Protein AF-A0A256WHV0-F1 (afdb_monomer_lite)

Radius of gyration: 21.37 Å; chains: 1; bounding box: 49×53×64 Å

Secondary structure (DSSP, 8-state):
-PPPP--EEEEEEESSSEEEHHHHHHHHHHHHTTSEEEEEEEEE------PPPHHHHHHHHSSTHHHHHHHHHHT---GGG-EEEHHHHSTTSEEEEE--PPPSTTSTT---------

Sequence (118 aa):
MTKAPTILRYGIMTNGLVISKWQHQCIQLLEDSGIAKLVIIINKEDQSTSQPSTLKKAQNYFNKNGIYKIASRFLYTIPALENLKVAQCLPAIKIRHCDTQKKGKYSEHYQRRGFKNS

Foldseek 3Di:
DDDPQDAAEDEAEEADQKDFQLVLVVQVVSVVVRRYDYAEYEYEDPPDPPDPPPVVVVVVLPPPCNVVVVCCVPVNPDNRRDMDGNCVSPVPHYYHYDHDADDDPRGPPPDPPDDPPD

pLDDT: mean 77.16, std 14.36, range [43.59, 94.38]

Structure (mmCIF, N/CA/C/O backbone):
data_AF-A0A256WHV0-F1
#
_entry.id   AF-A0A256WHV0-F1
#
loop_
_atom_site.group_PDB
_atom_site.id
_atom_site.type_symbol
_atom_site.label_atom_id
_atom_site.label_alt_id
_atom_site.label_comp_id
_atom_site.label_asym_id
_atom_site.label_entity_id
_atom_site.label_seq_id
_atom_site.pdbx_PDB_ins_code
_atom_site.Cartn_x
_atom_site.Cartn_y
_atom_site.Cartn_z
_atom_site.occupancy
_atom_site.B_iso_or_equiv
_atom_site.auth_seq_id
_atom_site.auth_comp_id
_atom_site.auth_asym_id
_atom_site.auth_atom_id
_atom_site.pdbx_PDB_model_num
ATOM 1 N N . MET A 1 1 ? -31.341 -7.415 22.959 1.00 47.97 1 MET A N 1
ATOM 2 C CA . MET A 1 1 ? -30.066 -8.035 22.537 1.00 47.97 1 MET A CA 1
ATOM 3 C C . MET A 1 1 ? -29.526 -7.258 21.348 1.00 47.97 1 MET A C 1
ATOM 5 O O . MET A 1 1 ? -30.048 -7.398 20.250 1.00 47.97 1 MET A O 1
ATOM 9 N N . THR A 1 2 ? -28.556 -6.374 21.562 1.00 59.03 2 THR A N 1
ATOM 10 C CA . THR A 1 2 ? -27.878 -5.652 20.480 1.00 59.03 2 THR A CA 1
ATOM 11 C C . THR A 1 2 ? -26.882 -6.600 19.817 1.00 59.03 2 THR A C 1
ATOM 13 O O . THR A 1 2 ? -25.994 -7.149 20.464 1.00 59.03 2 THR A O 1
ATOM 16 N N . LYS A 1 3 ? -27.083 -6.871 18.525 1.00 67.44 3 LYS A N 1
ATOM 17 C CA . LYS A 1 3 ? -26.184 -7.705 17.721 1.00 67.44 3 LYS A CA 1
ATOM 18 C C . LYS A 1 3 ? -24.818 -7.012 17.681 1.00 67.44 3 LYS A C 1
ATOM 20 O O . LYS A 1 3 ? -24.764 -5.820 17.385 1.00 67.44 3 LYS A O 1
ATOM 25 N N . ALA A 1 4 ? -23.741 -7.730 17.998 1.00 70.50 4 ALA A N 1
ATOM 26 C CA . ALA A 1 4 ? -22.396 -7.172 17.901 1.00 70.50 4 ALA A CA 1
ATOM 27 C C . ALA A 1 4 ? -22.142 -6.652 16.469 1.00 70.50 4 ALA A C 1
ATOM 29 O O . ALA A 1 4 ? -22.599 -7.287 15.507 1.00 70.50 4 ALA A O 1
ATOM 30 N N . PRO A 1 5 ? -21.444 -5.513 16.306 1.00 74.25 5 PRO A N 1
ATOM 31 C CA . PRO A 1 5 ? -21.154 -4.970 14.987 1.00 74.25 5 PRO A CA 1
ATOM 32 C C . PRO A 1 5 ? -20.346 -5.987 14.173 1.00 74.25 5 PRO A C 1
ATOM 34 O O . PRO A 1 5 ? -19.358 -6.552 14.643 1.00 74.25 5 PRO A O 1
ATOM 37 N N . THR A 1 6 ? -20.803 -6.267 12.952 1.00 84.88 6 THR A N 1
ATOM 38 C CA . THR A 1 6 ? -20.126 -7.211 12.057 1.00 84.88 6 THR A CA 1
ATOM 39 C C . THR A 1 6 ? -18.935 -6.508 11.417 1.00 84.88 6 THR A C 1
ATOM 41 O O . THR A 1 6 ? -19.118 -5.644 10.566 1.00 84.88 6 THR A O 1
ATOM 44 N N . ILE A 1 7 ? -17.721 -6.874 11.831 1.00 90.19 7 ILE A N 1
ATOM 45 C CA . ILE A 1 7 ? -16.485 -6.326 11.261 1.00 90.19 7 ILE A CA 1
ATOM 46 C C . ILE A 1 7 ? -16.242 -6.956 9.886 1.00 90.19 7 ILE A C 1
ATOM 48 O O . ILE A 1 7 ? -16.124 -8.180 9.763 1.00 90.19 7 ILE A O 1
ATOM 52 N N . LEU A 1 8 ? -16.132 -6.121 8.855 1.00 92.44 8 LEU A N 1
ATOM 53 C CA . LEU A 1 8 ? -15.786 -6.541 7.502 1.00 92.44 8 LEU A CA 1
ATOM 54 C C . LEU A 1 8 ? -14.313 -6.937 7.439 1.00 92.44 8 LEU A C 1
ATOM 56 O O . LEU A 1 8 ? -13.435 -6.243 7.941 1.00 92.44 8 LEU A O 1
ATOM 60 N N . ARG A 1 9 ? -14.022 -8.063 6.793 1.00 92.56 9 ARG A N 1
ATOM 61 C CA . ARG A 1 9 ? -12.652 -8.541 6.585 1.00 92.56 9 ARG A CA 1
ATOM 62 C C . ARG A 1 9 ? -12.313 -8.447 5.116 1.00 92.56 9 ARG A C 1
ATOM 64 O O . ARG A 1 9 ? -13.066 -8.955 4.288 1.00 92.56 9 ARG A O 1
ATOM 71 N N . TYR A 1 10 ? -11.181 -7.838 4.799 1.00 92.94 10 TYR A N 1
ATOM 72 C CA . TYR A 1 10 ? -10.757 -7.664 3.416 1.00 92.94 10 TYR A CA 1
ATOM 73 C C . TYR A 1 10 ? -9.291 -8.034 3.210 1.00 92.94 10 TYR A C 1
ATOM 75 O O . TYR A 1 10 ? -8.506 -8.176 4.153 1.00 92.94 10 TYR A O 1
ATOM 83 N N . GLY A 1 11 ? -8.948 -8.239 1.943 1.00 92.38 11 GLY A N 1
ATOM 84 C CA . GLY A 1 11 ? -7.589 -8.471 1.488 1.00 92.38 11 GLY A CA 1
ATOM 85 C C . GLY A 1 11 ? -7.264 -7.570 0.308 1.00 92.38 11 GLY A C 1
ATOM 86 O O . GLY A 1 11 ? -8.157 -7.169 -0.437 1.00 92.38 11 GLY A O 1
ATOM 87 N N . ILE A 1 12 ? -5.985 -7.249 0.146 1.00 91.56 12 ILE A N 1
ATOM 88 C CA . ILE A 1 12 ? -5.497 -6.403 -0.947 1.00 91.56 12 ILE A CA 1
ATOM 89 C C . ILE A 1 12 ? -4.619 -7.248 -1.852 1.00 91.56 12 ILE A C 1
ATOM 91 O O . ILE A 1 12 ? -3.748 -7.968 -1.373 1.00 91.56 12 ILE A O 1
ATOM 95 N N . MET A 1 13 ? -4.830 -7.146 -3.160 1.00 89.69 13 MET A N 1
ATOM 96 C CA . MET A 1 13 ? -3.935 -7.738 -4.145 1.00 89.69 13 MET A CA 1
ATOM 97 C C . MET A 1 13 ? -2.960 -6.673 -4.648 1.00 89.69 13 MET A C 1
ATOM 99 O O . MET A 1 13 ? -3.391 -5.615 -5.108 1.00 89.69 13 MET A O 1
ATOM 103 N N . THR A 1 14 ? -1.661 -6.943 -4.564 1.00 86.88 14 THR A N 1
ATOM 104 C CA . THR A 1 14 ? -0.600 -6.029 -5.001 1.00 86.88 14 THR A CA 1
ATOM 105 C C . THR A 1 14 ? 0.306 -6.690 -6.034 1.00 86.88 14 THR A C 1
ATOM 107 O O . THR A 1 14 ? 0.502 -7.904 -6.035 1.00 86.88 14 THR A O 1
ATOM 110 N N . ASN A 1 15 ? 0.870 -5.872 -6.923 1.00 83.56 15 ASN A N 1
ATOM 111 C CA . ASN A 1 15 ? 1.922 -6.278 -7.855 1.00 83.56 15 ASN A CA 1
ATOM 112 C C . ASN A 1 15 ? 3.250 -5.727 -7.327 1.00 83.56 15 ASN A C 1
ATOM 114 O O . ASN A 1 15 ? 3.698 -4.657 -7.739 1.00 83.56 15 ASN A O 1
ATOM 118 N N . GLY A 1 16 ? 3.810 -6.401 -6.328 1.00 83.00 16 GLY A N 1
ATOM 119 C CA . GLY A 1 16 ? 4.978 -5.959 -5.575 1.00 83.00 16 GLY A CA 1
ATOM 120 C C . GLY A 1 16 ? 4.664 -5.585 -4.123 1.00 83.00 16 GLY A C 1
ATOM 121 O O . GLY A 1 16 ? 3.516 -5.426 -3.707 1.00 83.00 16 GLY A O 1
ATOM 122 N N . LEU A 1 17 ? 5.731 -5.421 -3.338 1.00 87.00 17 LEU A N 1
ATOM 123 C CA . LEU A 1 17 ? 5.686 -5.082 -1.907 1.00 87.00 17 LEU A CA 1
ATOM 124 C C . LEU A 1 17 ? 5.748 -3.567 -1.652 1.00 87.00 17 LEU A C 1
ATOM 126 O O . LEU A 1 17 ? 6.296 -3.107 -0.646 1.00 87.00 17 LEU A O 1
ATOM 130 N N . VAL A 1 18 ? 5.210 -2.790 -2.589 1.00 89.25 18 VAL A N 1
ATOM 131 C CA . VAL A 1 18 ? 5.221 -1.328 -2.573 1.00 89.25 18 VAL A CA 1
ATOM 132 C C . VAL A 1 18 ? 3.798 -0.831 -2.790 1.00 89.25 18 VAL A C 1
ATOM 134 O O . VAL A 1 18 ? 3.113 -1.301 -3.696 1.00 89.25 18 VAL A O 1
ATOM 137 N N . ILE A 1 19 ? 3.365 0.118 -1.965 1.00 91.62 19 ILE A N 1
ATOM 138 C CA . ILE A 1 19 ? 2.068 0.795 -2.077 1.00 91.62 19 ILE A CA 1
ATOM 139 C C . ILE A 1 19 ? 2.284 2.305 -2.090 1.00 91.62 19 ILE A C 1
ATOM 141 O O . ILE A 1 19 ? 3.231 2.801 -1.484 1.00 91.62 19 ILE A O 1
ATOM 145 N N . SER A 1 20 ? 1.421 3.055 -2.765 1.00 92.06 20 SER A N 1
ATOM 146 C CA . SER A 1 20 ? 1.484 4.517 -2.723 1.00 92.06 20 SER A CA 1
ATOM 147 C C . SER A 1 20 ? 0.971 5.054 -1.383 1.00 92.06 20 SER A C 1
ATOM 149 O O . SER A 1 20 ? 0.101 4.457 -0.745 1.00 92.06 20 SER A O 1
ATOM 151 N N . LYS A 1 21 ? 1.468 6.218 -0.966 1.00 92.38 21 LYS A N 1
ATOM 152 C CA . LYS A 1 21 ? 1.119 6.868 0.305 1.00 92.38 21 LYS A CA 1
ATOM 153 C C . LYS A 1 21 ? -0.378 7.114 0.458 1.00 92.38 21 LYS A C 1
ATOM 155 O O . LYS A 1 21 ? -0.925 6.839 1.521 1.00 92.38 21 LYS A O 1
ATOM 160 N N . TRP A 1 22 ? -1.060 7.539 -0.605 1.00 93.75 22 TRP A N 1
ATOM 161 C CA . TRP A 1 22 ? -2.518 7.704 -0.577 1.00 93.75 22 TRP A CA 1
ATOM 162 C C . TRP A 1 22 ? -3.257 6.380 -0.325 1.00 93.75 22 TRP A C 1
ATOM 164 O O . TRP A 1 22 ? -4.239 6.358 0.409 1.00 93.75 22 TRP A O 1
ATOM 174 N N . GLN A 1 23 ? -2.765 5.260 -0.872 1.00 93.31 23 GLN A N 1
ATOM 175 C CA . GLN A 1 23 ? -3.367 3.941 -0.648 1.00 93.31 23 GLN A CA 1
ATOM 176 C C . GLN A 1 23 ? -3.221 3.534 0.815 1.00 93.31 23 GLN A C 1
ATOM 178 O O . GLN A 1 23 ? -4.170 3.040 1.416 1.00 93.31 23 GLN A O 1
ATOM 183 N N . HIS A 1 24 ? -2.045 3.780 1.397 1.00 93.75 24 HIS A N 1
ATOM 184 C CA . HIS A 1 24 ? -1.811 3.553 2.819 1.00 93.75 24 HIS A CA 1
ATOM 185 C C . HIS A 1 24 ? -2.759 4.384 3.693 1.00 93.75 24 HIS A C 1
ATOM 187 O O . HIS A 1 24 ? -3.369 3.828 4.602 1.00 93.75 24 HIS A O 1
ATOM 193 N N . GLN A 1 25 ? -2.953 5.668 3.376 1.00 94.00 25 GLN A N 1
ATOM 194 C CA . GLN A 1 25 ? -3.894 6.532 4.097 1.00 94.00 25 GLN A CA 1
ATOM 195 C C . GLN A 1 25 ? -5.336 6.019 4.009 1.00 94.00 25 GLN A C 1
ATOM 197 O O . GLN A 1 25 ? -6.036 5.996 5.016 1.00 94.00 25 GLN A O 1
ATOM 202 N N . CYS A 1 26 ? -5.784 5.545 2.842 1.00 92.75 26 CYS A N 1
ATOM 203 C CA . CYS A 1 26 ? -7.108 4.932 2.715 1.00 92.75 26 CYS A CA 1
ATOM 204 C C . CYS A 1 26 ? -7.253 3.671 3.578 1.00 92.75 26 CYS A C 1
ATOM 206 O O . CYS A 1 26 ? -8.304 3.463 4.176 1.00 92.75 26 CYS A O 1
ATOM 208 N N . ILE A 1 27 ? -6.210 2.838 3.656 1.00 92.50 27 ILE A N 1
ATOM 209 C CA . ILE A 1 27 ? -6.203 1.650 4.521 1.00 92.50 27 ILE A CA 1
ATOM 210 C C . ILE A 1 27 ? -6.309 2.069 5.988 1.00 92.50 27 ILE A C 1
ATOM 212 O O . ILE A 1 27 ? -7.138 1.519 6.699 1.00 92.50 27 ILE A O 1
ATOM 216 N N . GLN A 1 28 ? -5.529 3.061 6.424 1.00 93.38 28 GLN A N 1
ATOM 217 C CA . GLN A 1 28 ? -5.599 3.576 7.796 1.00 93.38 28 GLN A CA 1
ATOM 218 C C . GLN A 1 28 ? -6.995 4.100 8.131 1.00 93.38 28 GLN A C 1
ATOM 220 O O . GLN A 1 28 ? -7.572 3.672 9.118 1.00 93.38 28 GLN A O 1
ATOM 225 N N . LEU A 1 29 ? -7.592 4.920 7.260 1.00 94.38 29 LEU A N 1
ATOM 226 C CA . LEU A 1 29 ? -8.955 5.427 7.460 1.00 94.38 29 LEU A CA 1
ATOM 227 C C . LEU A 1 29 ? -9.996 4.303 7.586 1.00 94.38 29 LEU A C 1
ATOM 229 O O . LEU A 1 29 ? -10.951 4.427 8.352 1.00 94.38 29 LEU A O 1
ATOM 233 N N . LEU A 1 30 ? -9.826 3.205 6.843 1.00 91.25 30 LEU A N 1
ATOM 234 C CA . LEU A 1 30 ? -10.703 2.038 6.938 1.00 91.25 30 LEU A CA 1
ATOM 235 C C . LEU A 1 30 ? -10.509 1.270 8.252 1.00 91.25 30 LEU A C 1
ATOM 237 O O . LEU A 1 30 ? -11.510 0.905 8.869 1.00 91.25 30 LEU A O 1
ATOM 241 N N . GLU A 1 31 ? -9.270 1.055 8.697 1.00 91.19 31 GLU A N 1
ATOM 242 C CA . GLU A 1 31 ? -8.977 0.412 9.988 1.00 91.19 31 GLU A CA 1
ATOM 243 C C . GLU A 1 31 ? -9.476 1.261 11.166 1.00 91.19 31 GLU A C 1
ATOM 245 O O . GLU A 1 31 ? -10.157 0.752 12.057 1.00 91.19 31 GLU A O 1
ATOM 250 N N . ASP A 1 32 ? -9.201 2.567 11.135 1.00 92.94 32 ASP A N 1
ATOM 251 C CA . ASP A 1 32 ? -9.556 3.524 12.190 1.00 92.94 32 ASP A CA 1
ATOM 252 C C . ASP A 1 32 ? -11.077 3.676 12.337 1.00 92.94 32 ASP A C 1
ATOM 254 O O . ASP A 1 32 ? -11.575 3.967 13.424 1.00 92.94 32 ASP A O 1
ATOM 258 N N . SER A 1 33 ? -11.839 3.422 11.265 1.00 90.94 33 SER A N 1
ATOM 259 C CA . SER A 1 33 ? -13.306 3.405 11.320 1.00 90.94 33 SER A CA 1
ATOM 260 C C . SER A 1 33 ? -13.871 2.287 12.206 1.00 90.94 33 SER A C 1
ATOM 262 O O . SER A 1 33 ? -15.037 2.342 12.597 1.00 90.94 33 SER A O 1
ATOM 264 N N . GLY A 1 34 ? -13.089 1.236 12.481 1.00 89.00 34 GLY A N 1
ATOM 265 C CA . GLY A 1 34 ? -13.527 0.043 13.211 1.00 89.00 34 GLY A CA 1
ATOM 266 C C . GLY A 1 34 ? -14.522 -0.847 12.452 1.00 89.00 34 GLY A C 1
ATOM 267 O O . GLY A 1 34 ? -14.954 -1.874 12.978 1.00 89.00 34 GLY A O 1
ATOM 268 N N . ILE A 1 35 ? -14.891 -0.485 11.218 1.00 91.12 35 ILE A N 1
ATOM 269 C CA . ILE A 1 35 ? -15.862 -1.219 10.391 1.00 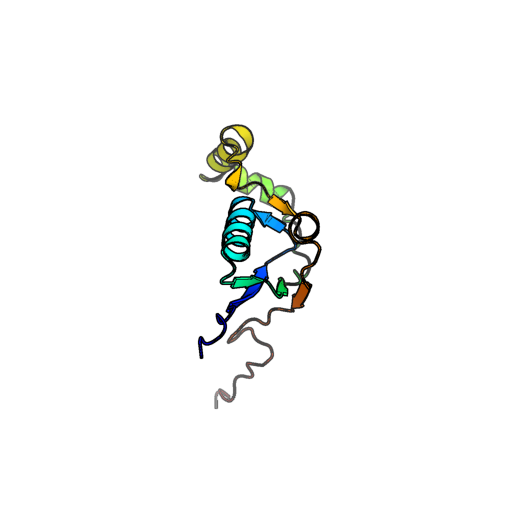91.12 35 ILE A CA 1
ATOM 270 C C . ILE A 1 35 ? -15.170 -2.314 9.575 1.00 91.12 35 ILE A C 1
ATOM 272 O O . ILE A 1 35 ? -15.780 -3.345 9.281 1.00 91.12 35 ILE A O 1
ATOM 276 N N . ALA A 1 36 ? -13.905 -2.109 9.210 1.00 91.38 36 ALA A N 1
ATOM 277 C CA . ALA A 1 36 ? -13.158 -2.993 8.332 1.00 91.38 36 ALA A CA 1
ATOM 278 C C . ALA A 1 36 ? -11.792 -3.350 8.923 1.00 91.38 36 ALA A C 1
ATOM 280 O O . ALA A 1 36 ? -11.186 -2.561 9.638 1.00 91.38 36 ALA A O 1
ATOM 281 N N . LYS A 1 37 ? -11.322 -4.559 8.609 1.00 92.00 37 LYS A N 1
ATOM 282 C CA . LYS A 1 37 ? -10.010 -5.064 9.003 1.00 92.00 37 LYS A CA 1
ATOM 283 C C . LYS A 1 37 ? -9.321 -5.786 7.850 1.00 92.00 37 LYS A C 1
ATOM 285 O O . LYS A 1 37 ? -9.847 -6.763 7.303 1.00 92.00 37 LYS A O 1
ATOM 290 N N . LEU A 1 38 ? -8.119 -5.344 7.524 1.00 91.69 38 LEU A N 1
ATOM 291 C CA . LEU A 1 38 ? -7.200 -5.919 6.564 1.00 91.69 38 LEU A CA 1
ATOM 292 C C . LEU A 1 38 ? -6.575 -7.166 7.174 1.00 91.69 38 LEU A C 1
ATOM 294 O O . LEU A 1 38 ? -5.887 -7.128 8.193 1.00 91.69 38 LEU A O 1
ATOM 298 N N . VAL A 1 39 ? -6.821 -8.301 6.533 1.00 91.50 39 VAL A N 1
ATOM 299 C CA . VAL A 1 39 ? -6.366 -9.604 7.032 1.00 91.50 39 VAL A CA 1
ATOM 300 C C . VAL A 1 39 ? -5.171 -10.121 6.240 1.00 91.50 39 VAL A C 1
ATOM 302 O O . VAL A 1 39 ? -4.342 -10.858 6.775 1.00 91.50 39 VAL A O 1
ATOM 305 N N . ILE A 1 40 ? -5.086 -9.770 4.957 1.00 89.88 40 ILE A N 1
ATOM 306 C CA . ILE A 1 40 ? -4.129 -10.386 4.043 1.00 89.88 40 ILE A CA 1
ATOM 307 C C . ILE A 1 40 ? -3.742 -9.461 2.892 1.00 89.88 40 ILE A C 1
ATOM 309 O O . ILE A 1 40 ? -4.581 -8.762 2.324 1.00 89.88 40 ILE A O 1
ATOM 313 N N . ILE A 1 41 ? -2.472 -9.521 2.507 1.00 89.00 41 ILE A N 1
ATOM 314 C CA . ILE A 1 41 ? -1.976 -8.968 1.247 1.00 89.00 41 ILE A CA 1
ATOM 315 C C . ILE A 1 41 ? -1.577 -10.134 0.348 1.00 89.00 41 ILE A C 1
ATOM 317 O O . ILE A 1 41 ? -0.759 -10.971 0.729 1.00 89.00 41 ILE A O 1
ATOM 321 N N . ILE A 1 42 ? -2.172 -10.204 -0.837 1.00 87.94 42 ILE A N 1
ATOM 322 C CA . ILE A 1 42 ? -1.821 -11.163 -1.879 1.00 87.94 42 ILE A CA 1
ATOM 323 C C . ILE A 1 42 ? -0.869 -10.452 -2.827 1.00 87.94 42 ILE A C 1
ATOM 325 O O . ILE A 1 42 ? -1.283 -9.602 -3.611 1.00 87.94 42 ILE A O 1
ATOM 329 N N . ASN A 1 43 ? 0.408 -10.789 -2.741 1.00 87.62 43 ASN A N 1
ATOM 330 C CA . ASN A 1 43 ? 1.416 -10.246 -3.625 1.00 87.62 43 ASN A CA 1
ATOM 331 C C . ASN A 1 43 ? 1.592 -11.169 -4.829 1.00 87.62 43 ASN A C 1
ATOM 333 O O . ASN A 1 43 ? 1.903 -12.352 -4.674 1.00 87.62 43 ASN A O 1
ATOM 337 N N . LYS A 1 44 ? 1.431 -10.626 -6.030 1.00 83.31 44 LYS A N 1
ATOM 338 C CA . LYS A 1 44 ? 1.830 -11.327 -7.243 1.00 83.31 44 LYS A CA 1
ATOM 339 C C . LYS A 1 44 ? 3.346 -11.505 -7.239 1.00 83.31 44 LYS A C 1
ATOM 341 O O . LYS A 1 44 ? 4.091 -10.539 -7.064 1.00 83.31 44 LYS A O 1
ATOM 346 N N . GLU A 1 45 ? 3.795 -12.736 -7.431 1.00 70.12 45 GLU A N 1
ATOM 347 C CA . GLU A 1 45 ? 5.206 -13.007 -7.668 1.00 70.12 45 GLU A CA 1
ATOM 348 C C . GLU A 1 45 ? 5.522 -12.599 -9.111 1.00 70.12 45 GLU A C 1
ATOM 350 O O . GLU A 1 45 ? 5.074 -13.214 -10.081 1.00 70.12 45 GLU A O 1
ATOM 355 N N . ASP A 1 46 ? 6.205 -11.465 -9.270 1.00 61.69 46 ASP A N 1
ATOM 356 C CA . ASP A 1 46 ? 6.686 -11.059 -10.581 1.00 61.69 46 ASP A CA 1
ATOM 357 C C . ASP A 1 46 ? 7.846 -11.981 -10.952 1.00 61.69 46 ASP A C 1
ATOM 359 O O . ASP A 1 46 ? 8.970 -11.820 -10.473 1.00 61.69 46 ASP A O 1
ATOM 363 N N . GLN A 1 47 ? 7.575 -12.944 -11.837 1.00 55.59 47 GLN A N 1
ATOM 364 C CA . GLN A 1 47 ? 8.621 -13.575 -12.633 1.00 55.59 47 GLN A CA 1
ATOM 365 C C . GLN A 1 47 ? 9.429 -12.450 -13.281 1.00 55.59 47 GLN A C 1
ATOM 367 O O . GLN A 1 47 ? 8.888 -11.696 -14.093 1.00 55.59 47 GLN A O 1
ATOM 372 N N . SER A 1 48 ? 10.673 -12.304 -12.820 1.00 50.38 48 SER A N 1
ATOM 373 C CA . SER A 1 48 ? 11.699 -11.355 -13.256 1.00 50.38 48 SER A CA 1
ATOM 374 C C . SER A 1 48 ? 11.299 -10.548 -14.495 1.00 50.38 48 SER A C 1
ATOM 376 O O . SER A 1 48 ? 11.483 -10.961 -15.641 1.00 50.38 48 SER A O 1
ATOM 378 N N . THR A 1 49 ? 10.748 -9.351 -14.280 1.00 52.00 49 THR A N 1
ATOM 379 C CA . THR A 1 49 ? 10.590 -8.392 -15.369 1.00 52.00 49 THR A CA 1
ATOM 380 C C . THR A 1 49 ? 11.993 -8.020 -15.835 1.00 52.00 49 THR A C 1
ATOM 382 O O . THR A 1 49 ? 12.682 -7.210 -15.217 1.00 52.00 49 THR A O 1
ATOM 385 N N . SER A 1 50 ? 12.439 -8.684 -16.906 1.00 53.50 50 SER A N 1
ATOM 386 C CA . SER A 1 50 ? 13.617 -8.337 -17.697 1.00 53.50 50 SER A CA 1
ATOM 387 C C . SER A 1 50 ? 13.693 -6.817 -17.779 1.00 53.50 50 SER A C 1
ATOM 389 O O . SER A 1 50 ? 12.805 -6.175 -18.350 1.00 53.50 50 SER A O 1
ATOM 391 N N . GLN A 1 51 ? 14.703 -6.225 -17.131 1.00 56.16 51 GLN A N 1
ATOM 392 C CA . GLN A 1 51 ? 14.864 -4.783 -17.198 1.00 56.16 51 GLN A CA 1
ATOM 393 C C . GLN A 1 51 ? 14.985 -4.404 -18.678 1.00 56.16 51 GLN A C 1
ATOM 395 O O . GLN A 1 51 ? 15.823 -4.977 -19.380 1.00 56.16 51 GLN A O 1
ATOM 400 N N . PRO A 1 52 ? 14.173 -3.457 -19.180 1.00 56.81 52 PRO A N 1
ATOM 401 C CA . PRO A 1 52 ? 14.310 -3.020 -20.556 1.00 56.81 52 PRO A CA 1
ATOM 402 C C . PRO A 1 52 ? 15.732 -2.494 -20.747 1.00 56.81 52 PRO A C 1
ATOM 404 O O . PRO A 1 52 ? 16.223 -1.721 -19.914 1.00 56.81 52 PRO A O 1
ATOM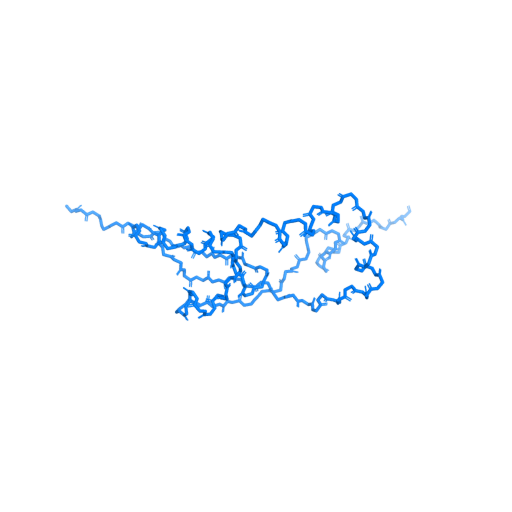 407 N N . SER A 1 53 ? 16.384 -2.931 -21.829 1.00 67.69 53 SER A N 1
ATOM 408 C CA . SER A 1 53 ? 17.741 -2.504 -22.162 1.00 67.69 53 SER A CA 1
ATOM 409 C C . SER A 1 53 ? 17.845 -0.977 -22.126 1.00 67.69 53 SER A C 1
ATOM 411 O O . SER A 1 53 ? 16.886 -0.256 -22.424 1.00 67.69 53 SER A O 1
ATOM 413 N N . THR A 1 54 ? 19.014 -0.469 -21.742 1.00 67.25 54 THR A N 1
ATOM 414 C CA . THR A 1 54 ? 19.310 0.970 -21.621 1.00 67.25 54 THR A CA 1
ATOM 415 C C . THR A 1 54 ? 18.893 1.763 -22.867 1.00 67.25 54 THR A C 1
ATOM 417 O O . THR A 1 54 ? 18.343 2.857 -22.747 1.00 67.25 54 THR A O 1
ATOM 420 N N . LEU A 1 55 ? 19.021 1.158 -24.050 1.00 65.75 55 LEU A N 1
ATOM 421 C CA . LEU A 1 55 ? 18.587 1.714 -25.336 1.00 65.75 55 LEU A CA 1
ATOM 422 C C . LEU A 1 55 ? 17.064 1.922 -25.439 1.00 65.75 55 LEU A C 1
ATOM 424 O O . LEU A 1 55 ? 16.613 2.973 -25.897 1.00 65.75 55 LEU A O 1
ATOM 428 N N . LYS A 1 56 ? 16.248 0.976 -24.953 1.00 63.38 56 LYS A N 1
ATOM 429 C CA . LYS A 1 56 ? 14.778 1.122 -24.935 1.00 63.38 56 LYS A CA 1
ATOM 430 C C . LYS A 1 56 ? 14.311 2.184 -23.939 1.00 63.38 56 LYS A C 1
ATOM 432 O O . LYS A 1 56 ? 13.272 2.809 -24.151 1.00 63.38 56 LYS A O 1
ATOM 437 N N . LYS A 1 57 ? 15.068 2.419 -22.859 1.00 62.81 57 LYS A N 1
ATOM 438 C CA . LYS A 1 57 ? 14.781 3.516 -21.920 1.00 62.81 57 LYS A CA 1
ATOM 439 C C . LYS A 1 57 ? 14.945 4.869 -22.616 1.00 62.81 57 LYS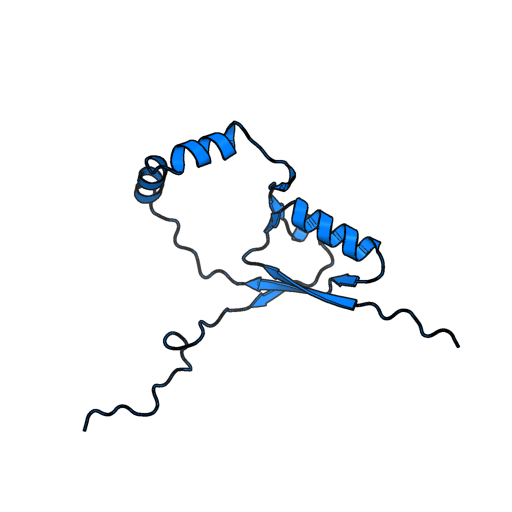 A C 1
ATOM 441 O O . LYS A 1 57 ? 14.032 5.679 -22.523 1.00 62.81 57 LYS A O 1
ATOM 446 N N . ALA A 1 58 ? 16.029 5.072 -23.369 1.00 65.75 58 ALA A N 1
ATOM 447 C CA . ALA A 1 58 ? 16.308 6.326 -24.077 1.00 65.75 58 ALA A CA 1
ATOM 448 C C . ALA A 1 58 ? 15.244 6.679 -25.135 1.00 65.75 58 ALA A C 1
ATOM 450 O O . ALA A 1 58 ? 14.758 7.808 -25.162 1.00 65.75 58 ALA A O 1
ATOM 451 N N . GLN A 1 59 ? 14.798 5.710 -25.943 1.00 67.19 59 GLN A N 1
ATOM 452 C CA . GLN A 1 59 ? 13.746 5.940 -26.949 1.00 67.19 59 GLN A CA 1
ATOM 453 C C . GLN A 1 59 ? 12.405 6.375 -26.330 1.00 67.19 59 GLN A C 1
ATOM 455 O O . GLN A 1 59 ? 11.684 7.188 -26.905 1.00 67.19 59 GLN A O 1
ATOM 460 N N . ASN A 1 60 ? 12.084 5.904 -25.12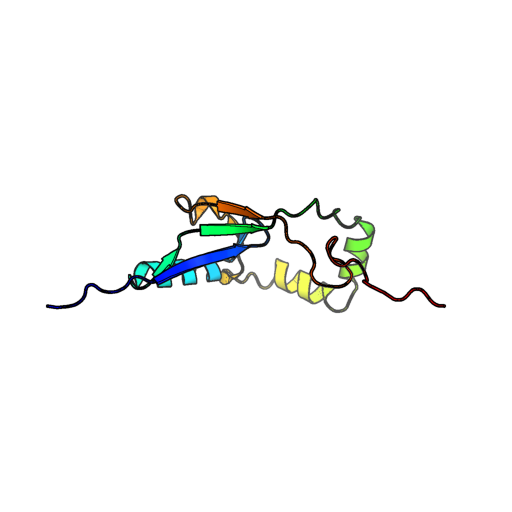0 1.00 60.97 60 ASN A N 1
ATOM 461 C CA . ASN A 1 60 ? 10.871 6.313 -24.409 1.00 60.97 60 ASN A CA 1
ATOM 462 C C . ASN A 1 60 ? 10.905 7.766 -23.902 1.00 60.97 60 ASN A C 1
ATOM 464 O O . ASN A 1 60 ? 9.836 8.332 -23.663 1.00 60.97 60 ASN A O 1
ATOM 468 N N . TYR A 1 61 ? 12.088 8.367 -23.733 1.00 60.69 61 TYR A N 1
ATOM 469 C CA . TYR A 1 61 ? 12.231 9.762 -23.295 1.00 60.69 61 TYR A CA 1
ATOM 470 C C . TYR A 1 61 ? 11.999 10.778 -24.422 1.00 60.69 61 TYR A C 1
ATOM 472 O O . TYR A 1 61 ? 11.596 11.899 -24.135 1.00 60.69 61 TYR A O 1
ATOM 480 N N . PHE A 1 62 ? 12.186 10.392 -25.686 1.00 62.81 62 PHE A N 1
ATOM 481 C CA . PHE A 1 62 ? 11.909 11.259 -26.841 1.00 62.81 62 PHE A CA 1
ATOM 482 C C . PHE A 1 62 ? 10.443 11.250 -27.287 1.00 62.81 62 PHE A C 1
ATOM 484 O O . PHE A 1 62 ? 10.025 12.082 -28.088 1.00 62.81 62 PHE A O 1
ATOM 491 N N . ASN A 1 63 ? 9.643 10.315 -26.777 1.00 64.75 63 ASN A N 1
ATOM 492 C CA . ASN A 1 63 ? 8.224 10.238 -27.102 1.00 64.75 63 ASN A CA 1
ATOM 493 C C . ASN A 1 63 ? 7.436 11.353 -26.380 1.00 64.75 63 ASN A C 1
ATOM 495 O O . ASN A 1 63 ? 7.893 11.853 -25.356 1.00 64.75 63 ASN A O 1
ATOM 499 N N . LYS A 1 64 ? 6.229 11.716 -26.846 1.00 61.12 64 LYS A N 1
ATOM 500 C CA . LYS A 1 64 ? 5.415 12.841 -26.302 1.00 61.12 64 LYS A CA 1
ATOM 501 C C . LYS A 1 64 ? 5.221 12.834 -24.770 1.00 61.12 64 LYS A C 1
ATOM 503 O O . LYS A 1 64 ? 5.021 13.880 -24.166 1.00 61.12 64 LYS A O 1
ATOM 508 N N . ASN A 1 65 ? 5.346 11.671 -24.131 1.00 70.12 65 ASN A N 1
ATOM 509 C CA . ASN A 1 65 ? 5.221 11.502 -22.680 1.00 70.12 65 ASN A CA 1
ATOM 510 C C . ASN A 1 65 ? 6.546 11.662 -21.909 1.00 70.12 65 ASN A C 1
ATOM 512 O O . ASN A 1 65 ? 6.548 11.584 -20.684 1.00 70.12 65 ASN A O 1
ATOM 516 N N . GLY A 1 66 ? 7.679 11.830 -22.589 1.00 72.12 66 GLY A N 1
ATOM 517 C CA . GLY A 1 66 ? 9.004 11.913 -21.980 1.00 72.12 66 GLY A CA 1
ATOM 518 C C . GLY A 1 66 ? 9.233 13.219 -21.227 1.00 72.12 66 GLY A C 1
ATOM 519 O O . GLY A 1 66 ? 9.632 13.180 -20.066 1.00 72.12 66 GLY A O 1
ATOM 520 N N . ILE A 1 67 ? 8.874 14.356 -21.834 1.00 74.19 67 ILE A N 1
ATOM 521 C CA . ILE A 1 67 ? 8.915 15.674 -21.174 1.00 74.19 67 ILE A CA 1
ATOM 522 C C . ILE A 1 67 ? 7.991 15.675 -19.954 1.00 74.19 67 ILE A C 1
ATOM 524 O O . ILE A 1 67 ? 8.408 16.081 -18.875 1.00 74.19 67 ILE A O 1
ATOM 528 N N . TYR A 1 68 ? 6.775 15.132 -20.091 1.00 77.44 68 TYR A N 1
ATOM 529 C CA . TYR A 1 68 ? 5.848 14.984 -18.967 1.00 77.44 68 TYR A CA 1
ATOM 530 C C . TYR A 1 68 ? 6.432 14.113 -17.849 1.00 77.44 68 TYR A C 1
ATOM 532 O O . TYR A 1 68 ? 6.373 14.505 -16.694 1.00 77.44 68 TYR A O 1
ATOM 540 N N . LYS A 1 69 ? 7.060 12.975 -18.171 1.00 72.75 69 LYS A N 1
ATOM 541 C CA . LYS A 1 69 ? 7.706 12.100 -17.176 1.00 72.75 69 LYS A CA 1
ATOM 542 C C . LYS A 1 69 ? 8.878 12.765 -16.458 1.00 72.75 69 LYS A C 1
ATOM 544 O O . LYS A 1 69 ? 9.126 12.457 -15.297 1.00 72.75 69 LYS A O 1
ATOM 549 N N . ILE A 1 70 ? 9.6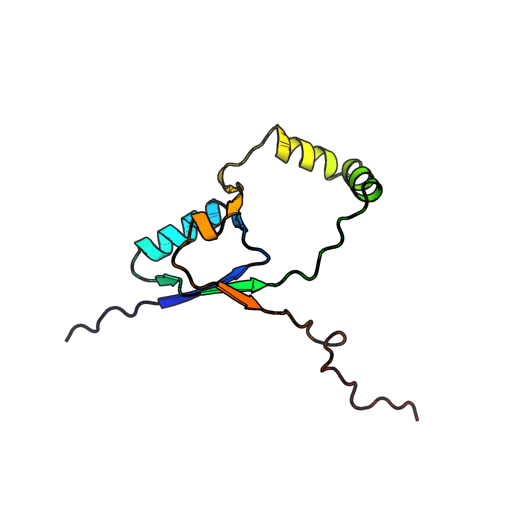28 13.625 -17.144 1.00 75.31 70 ILE A N 1
ATOM 550 C CA . ILE A 1 70 ? 10.720 14.402 -16.544 1.00 75.31 70 ILE A CA 1
ATOM 551 C C . ILE A 1 70 ? 10.124 15.486 -15.642 1.00 75.31 70 ILE A C 1
ATOM 553 O O . ILE A 1 70 ? 10.478 15.563 -14.469 1.00 75.31 70 ILE A O 1
ATOM 557 N N . ALA A 1 71 ? 9.153 16.253 -16.137 1.00 73.44 71 ALA A N 1
ATOM 558 C CA . ALA A 1 71 ? 8.463 17.277 -15.361 1.00 73.44 71 ALA A CA 1
ATOM 559 C C . ALA A 1 71 ? 7.770 16.691 -14.120 1.00 73.44 71 ALA A C 1
ATOM 561 O O . ALA A 1 71 ? 7.951 17.192 -13.017 1.00 73.44 71 ALA A O 1
ATOM 562 N N . SER A 1 72 ? 7.055 15.575 -14.242 1.00 71.81 72 SER A N 1
ATOM 563 C CA . SER A 1 72 ? 6.424 14.902 -13.101 1.00 71.81 72 SER A CA 1
ATOM 564 C C . SER A 1 72 ? 7.438 14.325 -12.112 1.00 71.81 72 SER A C 1
ATOM 566 O O . SER A 1 72 ? 7.100 14.077 -10.964 1.00 71.81 72 SER A O 1
ATOM 568 N N . ARG A 1 73 ? 8.675 14.060 -12.548 1.00 72.12 73 ARG A N 1
ATOM 569 C CA . ARG A 1 73 ? 9.728 13.502 -11.691 1.00 72.12 73 ARG A CA 1
ATOM 570 C C . ARG A 1 73 ? 10.549 14.569 -10.972 1.00 72.12 73 ARG A C 1
ATOM 572 O O . ARG A 1 73 ? 11.041 14.285 -9.887 1.00 72.12 73 ARG A O 1
ATOM 579 N N . PHE A 1 74 ? 10.719 15.747 -11.571 1.00 75.06 74 PHE A N 1
ATOM 580 C CA . PHE A 1 74 ? 11.605 16.793 -11.048 1.00 75.06 74 PHE A CA 1
ATOM 581 C C . PHE A 1 74 ? 10.897 18.102 -10.679 1.00 75.06 74 PHE A C 1
ATOM 583 O O . PHE A 1 74 ? 11.413 18.835 -9.845 1.00 75.06 74 PHE A O 1
ATOM 590 N N . LEU A 1 75 ? 9.742 18.406 -11.278 1.00 72.75 75 LEU A N 1
ATOM 591 C CA . LEU A 1 75 ? 9.005 19.659 -11.054 1.00 72.75 75 LEU A CA 1
ATOM 592 C C . LEU A 1 75 ? 7.748 19.462 -10.199 1.00 72.75 75 LEU A C 1
ATOM 594 O O . LEU A 1 75 ? 7.393 20.347 -9.429 1.00 72.75 75 LEU A O 1
ATOM 598 N N . TYR A 1 76 ? 7.083 18.308 -10.311 1.00 69.94 76 TYR A N 1
ATOM 599 C CA . TYR A 1 76 ? 5.816 18.037 -9.627 1.00 69.94 76 TYR A CA 1
ATOM 600 C C . TYR A 1 76 ? 5.883 16.752 -8.805 1.00 69.94 76 TYR A C 1
ATOM 602 O O . TYR A 1 76 ? 5.287 15.733 -9.156 1.00 69.94 76 TYR A O 1
ATOM 610 N N . THR A 1 77 ? 6.600 16.798 -7.684 1.00 74.44 77 THR A N 1
ATOM 611 C CA . THR A 1 77 ? 6.578 15.706 -6.707 1.00 74.44 77 THR A CA 1
ATOM 612 C C . THR A 1 77 ? 5.257 15.758 -5.946 1.00 74.44 77 THR A C 1
ATOM 614 O O . THR A 1 77 ? 5.073 16.599 -5.072 1.00 74.44 77 THR A O 1
ATOM 617 N N . ILE A 1 78 ? 4.315 14.879 -6.289 1.00 81.75 78 ILE A N 1
ATOM 618 C CA . ILE A 1 78 ? 3.043 14.748 -5.569 1.00 81.75 78 ILE A CA 1
ATOM 619 C C . ILE A 1 78 ? 3.274 13.806 -4.376 1.00 81.75 78 ILE A C 1
ATOM 621 O O . ILE A 1 78 ? 3.431 12.603 -4.605 1.00 81.75 78 ILE A O 1
ATOM 625 N N . PRO A 1 79 ? 3.245 14.282 -3.113 1.00 84.94 79 PRO A N 1
ATOM 626 C CA . PRO A 1 79 ? 3.584 13.449 -1.954 1.00 84.94 79 PRO A CA 1
ATOM 627 C C . PRO A 1 79 ? 2.669 12.229 -1.806 1.00 84.94 79 PRO A C 1
ATOM 629 O O . PRO A 1 79 ? 3.085 11.169 -1.356 1.00 84.94 79 PRO A O 1
ATOM 632 N N . ALA A 1 80 ? 1.411 12.351 -2.236 1.00 86.56 80 ALA A N 1
ATOM 633 C CA . ALA A 1 80 ? 0.438 11.263 -2.228 1.00 86.56 80 ALA A CA 1
ATOM 634 C C . ALA A 1 80 ? 0.877 10.053 -3.079 1.00 86.56 80 ALA A C 1
ATOM 636 O O . ALA A 1 80 ? 0.520 8.919 -2.761 1.00 86.56 80 ALA A O 1
ATOM 637 N N . LEU A 1 81 ? 1.668 10.280 -4.135 1.00 85.94 81 LEU A N 1
ATOM 638 C CA . LEU A 1 81 ? 2.178 9.243 -5.038 1.00 85.94 81 LEU A CA 1
ATOM 639 C C . LEU A 1 81 ? 3.517 8.648 -4.580 1.00 85.94 81 LEU A C 1
ATOM 641 O O . LEU A 1 81 ? 4.052 7.771 -5.258 1.00 85.94 81 LEU A O 1
ATOM 645 N N . GLU A 1 82 ? 4.064 9.097 -3.447 1.00 88.62 82 GLU A N 1
ATOM 646 C CA . GLU A 1 82 ? 5.264 8.499 -2.866 1.00 88.62 82 GLU A CA 1
ATOM 647 C C . GLU A 1 82 ? 5.039 7.018 -2.571 1.00 88.62 82 GLU A C 1
ATOM 649 O O . GLU A 1 82 ? 3.994 6.606 -2.068 1.00 88.62 82 GLU A O 1
ATOM 654 N N . ASN A 1 83 ? 6.046 6.215 -2.886 1.00 89.94 83 ASN A N 1
ATOM 655 C CA . ASN A 1 83 ? 6.012 4.776 -2.706 1.00 89.94 83 ASN A CA 1
ATOM 656 C C . ASN A 1 83 ? 6.514 4.397 -1.312 1.00 89.94 83 ASN A C 1
ATOM 658 O O . ASN A 1 83 ? 7.610 4.782 -0.909 1.00 89.94 83 ASN A O 1
ATOM 662 N N . LEU A 1 84 ? 5.731 3.588 -0.609 1.00 90.56 84 LEU A N 1
ATOM 663 C CA . LEU A 1 84 ? 6.014 3.072 0.721 1.00 90.56 84 LEU A CA 1
ATOM 664 C C . LEU A 1 84 ? 6.188 1.554 0.668 1.00 90.56 84 LEU A C 1
ATOM 666 O O . LEU A 1 84 ? 5.473 0.852 -0.052 1.00 90.56 84 LEU A O 1
ATOM 670 N N . LYS A 1 85 ? 7.135 1.027 1.448 1.00 91.75 85 LYS A N 1
ATOM 671 C CA . LYS A 1 85 ? 7.321 -0.422 1.577 1.00 91.75 85 LYS A CA 1
ATOM 672 C C . LYS A 1 85 ? 6.237 -0.993 2.484 1.00 91.75 85 LYS A C 1
ATOM 674 O O . LYS A 1 85 ? 6.085 -0.547 3.619 1.00 91.75 85 LYS A O 1
ATOM 679 N N . VAL A 1 86 ? 5.556 -2.043 2.026 1.00 90.00 86 VAL A N 1
ATOM 680 C CA . VAL A 1 86 ? 4.488 -2.714 2.793 1.00 90.00 86 VAL A CA 1
ATOM 681 C C . VAL A 1 86 ? 4.976 -3.144 4.179 1.00 90.00 86 VAL A C 1
ATOM 683 O O . VAL A 1 86 ? 4.289 -2.905 5.162 1.00 90.00 86 VAL A O 1
ATOM 686 N N . ALA A 1 87 ? 6.194 -3.684 4.279 1.00 89.06 87 ALA A N 1
ATOM 687 C CA . ALA A 1 87 ? 6.774 -4.122 5.551 1.00 89.06 87 ALA A CA 1
ATOM 688 C C . ALA A 1 87 ? 6.922 -2.999 6.599 1.00 89.06 87 ALA A C 1
ATOM 690 O O . ALA A 1 87 ? 6.924 -3.283 7.790 1.00 89.06 87 ALA A O 1
ATOM 691 N N . GLN A 1 88 ? 7.055 -1.739 6.170 1.00 89.06 88 GLN A N 1
ATOM 692 C CA . GLN A 1 88 ? 7.182 -0.592 7.076 1.00 89.06 88 GLN A CA 1
ATOM 693 C C . GLN A 1 88 ? 5.812 -0.079 7.527 1.00 89.06 88 GLN A C 1
ATOM 695 O O . GLN A 1 88 ? 5.629 0.250 8.693 1.00 89.06 88 GLN A O 1
ATOM 700 N N . CYS A 1 89 ? 4.849 -0.022 6.608 1.00 90.31 89 CYS A N 1
ATOM 701 C CA . CYS A 1 89 ? 3.538 0.577 6.861 1.00 90.31 89 CYS A CA 1
ATOM 702 C C . CYS A 1 89 ? 2.509 -0.403 7.431 1.00 90.31 89 CYS A C 1
ATOM 704 O O . CYS A 1 89 ? 1.553 0.016 8.074 1.00 90.31 89 CYS A O 1
ATOM 706 N N . LEU A 1 90 ? 2.674 -1.697 7.159 1.00 89.25 90 LEU A N 1
ATOM 707 C CA . LEU A 1 90 ? 1.725 -2.763 7.477 1.00 89.25 90 LEU A CA 1
ATOM 708 C C . LEU A 1 90 ? 2.470 -3.993 8.046 1.00 89.25 90 LEU A C 1
ATOM 710 O O . LEU A 1 90 ? 2.362 -5.089 7.494 1.00 89.25 90 LEU A O 1
ATOM 714 N N . PRO A 1 91 ? 3.245 -3.840 9.140 1.00 85.88 91 PRO A N 1
ATOM 715 C CA . PRO A 1 91 ? 4.206 -4.852 9.594 1.00 85.88 91 PRO A CA 1
ATOM 716 C C . PRO A 1 91 ? 3.558 -6.150 10.098 1.00 85.88 91 PRO A C 1
ATOM 718 O O . PRO A 1 91 ? 4.146 -7.220 9.982 1.00 85.88 91 PRO A O 1
ATOM 721 N N . ALA A 1 92 ? 2.345 -6.073 10.650 1.00 87.19 92 ALA A N 1
ATOM 722 C CA . ALA A 1 92 ? 1.654 -7.217 11.247 1.00 87.19 92 ALA A CA 1
ATOM 723 C C . ALA A 1 92 ? 0.772 -8.004 10.257 1.00 87.19 92 ALA A C 1
ATOM 725 O O . ALA A 1 92 ? 0.125 -8.979 10.644 1.00 87.19 92 ALA A O 1
ATOM 726 N N . ILE A 1 93 ? 0.692 -7.579 8.992 1.00 89.56 93 ILE A N 1
ATOM 727 C CA . ILE A 1 93 ? -0.243 -8.162 8.025 1.00 89.56 93 ILE A CA 1
ATOM 728 C C . ILE A 1 93 ? 0.377 -9.362 7.317 1.00 89.56 93 ILE A C 1
ATOM 730 O O . ILE A 1 93 ? 1.515 -9.338 6.853 1.00 89.56 93 ILE A O 1
ATOM 734 N N . LYS A 1 94 ? -0.412 -10.432 7.202 1.00 90.06 94 LYS A N 1
ATOM 735 C CA . LYS A 1 94 ? -0.001 -11.657 6.524 1.00 90.06 94 LYS A CA 1
ATOM 736 C C . LYS A 1 94 ? 0.125 -11.414 5.023 1.00 90.06 94 LYS A C 1
ATOM 738 O O . LYS A 1 94 ? -0.858 -11.081 4.364 1.00 90.06 94 LYS A O 1
ATOM 743 N N . ILE A 1 95 ? 1.311 -11.654 4.477 1.00 88.75 95 ILE A N 1
ATOM 744 C CA . ILE A 1 95 ? 1.564 -11.590 3.036 1.00 88.75 95 ILE A CA 1
ATOM 745 C C . ILE A 1 95 ? 1.539 -13.012 2.465 1.00 88.75 95 ILE A C 1
ATOM 747 O O . ILE A 1 95 ? 2.131 -13.935 3.027 1.00 88.75 95 ILE A O 1
ATOM 751 N N . ARG A 1 96 ? 0.817 -13.213 1.362 1.00 87.75 96 ARG A N 1
ATOM 752 C CA . ARG A 1 96 ? 0.805 -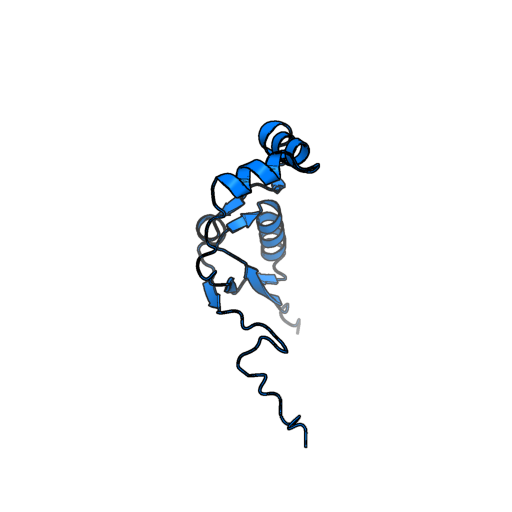14.457 0.584 1.00 87.75 96 ARG A CA 1
ATOM 753 C C . ARG A 1 96 ? 1.260 -14.170 -0.833 1.00 87.75 96 ARG A C 1
ATOM 755 O O . ARG A 1 96 ? 0.746 -13.257 -1.465 1.00 87.75 96 ARG A O 1
ATOM 762 N N . HIS A 1 97 ? 2.185 -14.981 -1.321 1.00 86.88 97 HIS A N 1
ATOM 763 C CA . HIS A 1 97 ? 2.607 -14.937 -2.712 1.00 86.88 97 HIS A CA 1
ATOM 764 C C . HIS A 1 97 ? 1.662 -15.782 -3.563 1.00 86.88 97 HIS A C 1
ATOM 766 O O . HIS A 1 97 ? 1.159 -16.810 -3.101 1.00 86.88 97 HIS A O 1
ATOM 772 N N . CYS A 1 98 ? 1.363 -15.303 -4.766 1.00 83.06 98 CYS A N 1
ATOM 773 C CA . CYS A 1 98 ? 0.478 -15.975 -5.705 1.00 83.06 98 CYS A CA 1
ATOM 774 C C . CYS A 1 98 ? 1.031 -15.862 -7.124 1.00 83.06 98 CYS A C 1
ATOM 776 O O . CYS A 1 98 ? 1.321 -14.758 -7.599 1.00 83.06 98 CYS A O 1
ATOM 778 N N . ASP A 1 99 ? 1.097 -16.999 -7.809 1.00 81.00 99 ASP A N 1
ATOM 779 C CA . ASP A 1 99 ? 1.346 -17.055 -9.239 1.00 81.00 99 ASP A CA 1
ATOM 780 C C . ASP A 1 99 ? 0.058 -16.752 -9.998 1.00 81.00 99 ASP A C 1
ATOM 782 O O . ASP A 1 99 ? -0.942 -17.471 -9.917 1.00 81.00 99 ASP A O 1
ATOM 786 N N . THR A 1 100 ? 0.062 -15.672 -10.778 1.00 74.00 100 THR A N 1
ATOM 787 C CA . THR A 1 100 ? -1.092 -15.368 -11.625 1.00 74.00 100 THR A CA 1
ATOM 788 C C . THR A 1 100 ? -1.058 -16.222 -12.882 1.00 74.00 100 THR A C 1
ATOM 790 O O . THR A 1 100 ? -0.206 -16.014 -13.748 1.00 74.00 100 THR A O 1
ATOM 793 N N . GLN A 1 101 ? -2.037 -17.105 -13.042 1.00 72.94 101 GLN A N 1
ATOM 794 C CA . GLN A 1 101 ? -2.274 -17.769 -14.318 1.00 72.94 101 GLN A CA 1
ATOM 795 C C . GLN A 1 101 ? -3.034 -16.839 -15.272 1.00 72.94 101 GLN A C 1
ATOM 797 O O . GLN A 1 101 ? -4.018 -16.191 -14.905 1.00 72.94 101 GLN A O 1
ATOM 802 N N . LYS A 1 102 ? -2.586 -16.766 -16.529 1.00 72.25 102 LYS A N 1
ATOM 803 C CA . LYS A 1 102 ? -3.328 -16.055 -17.580 1.00 72.25 102 LYS A CA 1
ATOM 804 C C . LYS A 1 102 ? -4.629 -16.804 -17.863 1.00 72.25 102 LYS A C 1
ATOM 806 O O . LYS A 1 102 ? -4.629 -18.025 -17.902 1.00 72.25 102 LYS A O 1
ATOM 811 N N . LYS A 1 103 ? -5.728 -16.085 -18.107 1.00 74.75 103 LYS A N 1
ATOM 812 C CA . LYS A 1 103 ? -7.026 -16.671 -18.487 1.00 74.75 103 LYS A CA 1
ATOM 813 C C . LYS A 1 103 ? -7.135 -16.835 -20.012 1.00 74.75 103 LYS A C 1
ATOM 815 O O . LYS A 1 103 ? -6.636 -15.998 -20.764 1.00 74.75 103 LYS A O 1
ATOM 820 N N . GLY A 1 104 ? -7.841 -17.869 -20.479 1.00 69.69 104 GLY A N 1
ATOM 821 C CA . GLY A 1 104 ? -8.199 -18.056 -21.895 1.00 69.69 104 GLY A CA 1
ATOM 822 C C . GLY A 1 104 ? -7.123 -18.775 -22.710 1.00 69.69 104 GLY A C 1
ATOM 823 O O . GLY A 1 104 ? -6.420 -19.620 -22.176 1.00 69.69 104 GLY A O 1
ATOM 824 N N . LYS A 1 105 ? -6.960 -18.426 -23.996 1.00 66.19 105 LYS A N 1
ATOM 825 C CA . LYS A 1 105 ? -6.057 -19.118 -24.947 1.00 66.19 105 LYS A CA 1
ATOM 826 C C . LYS A 1 105 ? -4.572 -19.182 -24.547 1.00 66.19 105 LYS A C 1
ATOM 828 O O . LYS A 1 105 ? -3.790 -19.828 -25.230 1.00 66.19 105 LYS A O 1
ATOM 833 N N . TYR A 1 106 ? -4.193 -18.467 -23.490 1.00 65.94 106 TYR A N 1
ATOM 834 C CA . TYR A 1 106 ? -2.842 -18.409 -22.933 1.00 65.94 106 TYR A CA 1
ATOM 835 C C . TYR A 1 106 ? -2.715 -19.131 -21.580 1.00 65.94 106 TYR A C 1
ATOM 837 O O . TYR A 1 106 ? -1.651 -19.066 -20.972 1.00 65.94 106 TYR A O 1
ATOM 845 N N . SER A 1 107 ? -3.791 -19.745 -21.075 1.00 66.62 107 SER A N 1
ATOM 846 C CA . SER A 1 107 ? -3.751 -20.594 -19.882 1.00 66.62 107 SER A CA 1
ATOM 847 C C . SER A 1 107 ? -3.307 -21.997 -20.283 1.00 66.62 107 SER A C 1
ATOM 849 O O . SER A 1 107 ? -3.821 -22.519 -21.273 1.00 66.62 107 SER A O 1
ATOM 851 N N . GLU A 1 108 ? -2.434 -22.631 -19.504 1.00 64.75 108 GLU A N 1
ATOM 852 C CA . GLU A 1 108 ? -2.015 -24.028 -19.725 1.00 64.75 108 GLU A CA 1
ATOM 853 C C . GLU A 1 108 ? -3.206 -25.001 -19.739 1.00 64.75 108 GLU A C 1
ATOM 855 O O . GLU A 1 108 ? -3.194 -26.018 -20.426 1.00 64.75 108 GLU A O 1
ATOM 860 N N . HIS A 1 109 ? -4.287 -24.639 -19.047 1.00 60.88 109 HIS A N 1
ATOM 861 C CA . HIS A 1 109 ? -5.523 -25.411 -18.974 1.00 60.88 109 HIS A CA 1
ATOM 862 C C . HIS A 1 109 ? -6.443 -25.240 -20.198 1.00 60.88 109 HIS A C 1
ATOM 864 O O . HIS A 1 109 ? -7.453 -25.934 -20.308 1.00 60.88 109 HIS A O 1
ATOM 870 N N . TYR A 1 110 ? -6.115 -24.351 -21.144 1.00 57.66 110 TYR A N 1
ATOM 871 C CA . TYR A 1 110 ? -6.892 -24.154 -22.372 1.00 57.66 110 TYR A CA 1
ATOM 872 C C . TYR A 1 110 ? -6.454 -25.155 -23.445 1.00 57.66 110 TYR A C 1
ATOM 874 O O . TYR A 1 110 ? -5.933 -24.792 -24.499 1.00 57.66 110 TYR A O 1
ATOM 882 N N . GLN A 1 111 ? -6.679 -26.444 -23.190 1.00 59.03 111 GLN A N 1
ATOM 883 C CA . GLN A 1 111 ? -6.682 -27.430 -24.263 1.00 59.03 111 GLN A CA 1
ATOM 884 C C . GLN A 1 111 ? -7.880 -27.116 -25.162 1.00 59.03 111 GLN A C 1
ATOM 886 O O . GLN A 1 111 ? -9.031 -27.259 -24.747 1.00 59.03 111 GLN A O 1
ATOM 891 N N . ARG A 1 112 ? -7.620 -26.669 -26.398 1.00 55.59 112 ARG A N 1
ATOM 892 C CA . ARG A 1 112 ? -8.634 -26.625 -27.461 1.00 55.59 112 ARG A CA 1
ATOM 893 C C . ARG A 1 112 ? -9.198 -28.039 -27.624 1.00 55.59 112 ARG A C 1
ATOM 895 O O . ARG A 1 112 ? -8.644 -28.851 -28.362 1.00 55.59 112 ARG A O 1
ATOM 902 N N . ARG A 1 113 ? -10.300 -28.353 -26.943 1.00 52.06 113 ARG A N 1
ATOM 903 C CA . ARG A 1 113 ? -11.116 -29.510 -27.300 1.00 52.06 113 ARG A CA 1
ATOM 904 C C . ARG A 1 113 ? -11.716 -29.220 -28.672 1.00 52.06 113 ARG A C 1
ATOM 906 O O . ARG A 1 113 ? -12.637 -28.424 -28.782 1.00 52.06 113 ARG A O 1
ATOM 913 N N . GLY A 1 114 ? -11.140 -29.851 -29.692 1.00 52.44 114 GLY A N 1
ATOM 914 C CA . GLY A 1 114 ? -11.771 -30.063 -30.990 1.00 52.44 114 GLY A CA 1
ATOM 915 C C . GLY A 1 114 ? -11.782 -28.862 -31.930 1.00 52.44 114 GLY A C 1
ATOM 916 O O . GLY A 1 114 ? -12.784 -28.182 -32.046 1.00 52.44 114 GLY A O 1
ATOM 917 N N . PHE A 1 115 ? -10.701 -28.690 -32.686 1.00 49.03 115 PHE A N 1
ATOM 918 C CA . PHE A 1 115 ? -10.810 -28.477 -34.133 1.00 49.03 115 PHE A CA 1
ATOM 919 C C . PHE A 1 115 ? -9.669 -29.269 -34.770 1.00 49.03 115 PHE A C 1
ATOM 921 O O . PHE A 1 115 ? -8.599 -28.745 -35.070 1.00 49.03 115 PHE A O 1
ATOM 928 N N . LYS A 1 116 ? -9.875 -30.588 -34.871 1.00 44.28 116 LYS A N 1
ATOM 929 C CA . LYS A 1 116 ? -9.198 -31.372 -35.900 1.00 44.28 116 LYS A CA 1
ATOM 930 C C . LYS A 1 116 ? -9.880 -30.955 -37.198 1.00 44.28 116 LYS A C 1
ATOM 932 O O . LYS A 1 116 ? -11.045 -31.294 -37.387 1.00 44.28 116 LYS A O 1
ATOM 937 N N . ASN A 1 117 ? -9.196 -30.161 -38.019 1.00 47.09 117 ASN A N 1
ATOM 938 C CA . ASN A 1 117 ? -9.610 -29.973 -39.404 1.00 47.09 117 ASN A CA 1
ATOM 939 C C . ASN A 1 117 ? -9.613 -31.367 -40.036 1.00 47.09 117 ASN A C 1
ATOM 941 O O . ASN A 1 117 ? -8.555 -31.980 -40.174 1.00 47.09 117 ASN A O 1
ATOM 945 N N . SER A 1 118 ? -10.822 -31.874 -40.254 1.00 43.59 118 SER A N 1
ATOM 946 C CA . SER A 1 118 ? -11.107 -33.053 -41.065 1.00 43.59 118 SER A CA 1
ATOM 947 C C . SER A 1 118 ? -11.459 -32.541 -42.450 1.00 43.59 118 SER A C 1
ATOM 949 O O . SER A 1 118 ? -12.163 -31.504 -42.490 1.00 43.59 118 SER A O 1
#